Protein AF-A0A174Z0R9-F1 (afdb_monomer)

Mean predicted aligned error: 10.61 Å

Radius of gyration: 18.49 Å; Cα contacts (8 Å, |Δi|>4): 68; chains: 1; bounding box: 41×41×41 Å

Structure (mmCIF, N/CA/C/O backbone):
data_AF-A0A174Z0R9-F1
#
_entry.id   AF-A0A174Z0R9-F1
#
loop_
_atom_site.group_PDB
_atom_site.id
_atom_site.type_symbol
_atom_site.label_atom_id
_atom_site.label_alt_id
_atom_site.label_comp_id
_atom_site.label_asym_id
_atom_site.label_entity_id
_atom_site.label_seq_id
_atom_site.pdbx_PDB_ins_code
_atom_site.Cartn_x
_atom_site.Cartn_y
_atom_site.Cartn_z
_atom_site.occupancy
_atom_site.B_iso_or_equiv
_atom_site.auth_seq_id
_atom_site.auth_comp_id
_atom_site.auth_asym_id
_atom_site.auth_atom_id
_atom_site.pdbx_PDB_model_num
ATOM 1 N N . MET A 1 1 ? 4.803 15.228 -10.564 1.00 64.75 1 MET A N 1
ATOM 2 C CA . MET A 1 1 ? 4.639 13.923 -9.881 1.00 64.75 1 MET A CA 1
ATOM 3 C C . MET A 1 1 ? 3.358 13.981 -9.062 1.00 64.75 1 MET A C 1
ATOM 5 O O . MET A 1 1 ? 3.134 15.005 -8.435 1.00 64.75 1 MET A O 1
ATOM 9 N N . THR A 1 2 ? 2.492 12.968 -9.119 1.00 78.81 2 THR A N 1
ATOM 10 C CA . THR A 1 2 ? 1.231 12.944 -8.349 1.00 78.81 2 THR A CA 1
ATOM 11 C C . THR A 1 2 ? 1.469 12.474 -6.914 1.00 78.81 2 THR A C 1
ATOM 13 O O . THR A 1 2 ? 2.331 11.623 -6.696 1.00 78.81 2 THR A O 1
ATOM 16 N N . GLU A 1 3 ? 0.665 12.946 -5.956 1.00 81.00 3 GLU A N 1
ATOM 17 C CA . GLU A 1 3 ? 0.795 12.588 -4.529 1.00 81.00 3 GLU A CA 1
ATOM 18 C C . GLU A 1 3 ? 0.784 11.071 -4.274 1.00 81.00 3 GLU A C 1
ATOM 20 O O . GLU A 1 3 ? 1.562 10.574 -3.466 1.00 81.00 3 GLU A O 1
ATOM 25 N N . ILE A 1 4 ? -0.017 10.309 -5.027 1.00 81.25 4 ILE A N 1
ATOM 26 C CA . ILE A 1 4 ? -0.078 8.839 -4.924 1.00 81.25 4 ILE A CA 1
ATOM 27 C C . ILE A 1 4 ? 1.276 8.189 -5.247 1.00 81.25 4 ILE A C 1
ATOM 29 O O . ILE A 1 4 ? 1.719 7.290 -4.539 1.00 81.25 4 ILE A O 1
ATOM 33 N N . ILE A 1 5 ? 1.968 8.667 -6.289 1.00 86.12 5 ILE A N 1
ATOM 34 C CA . ILE A 1 5 ? 3.275 8.125 -6.692 1.00 86.12 5 ILE A CA 1
ATOM 35 C C . ILE A 1 5 ? 4.323 8.472 -5.638 1.00 86.12 5 ILE A C 1
ATOM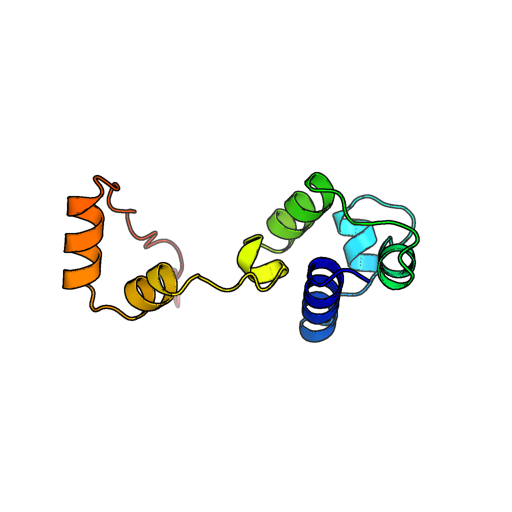 37 O O . ILE A 1 5 ? 5.159 7.638 -5.309 1.00 86.12 5 ILE A O 1
ATOM 41 N N . LYS A 1 6 ? 4.26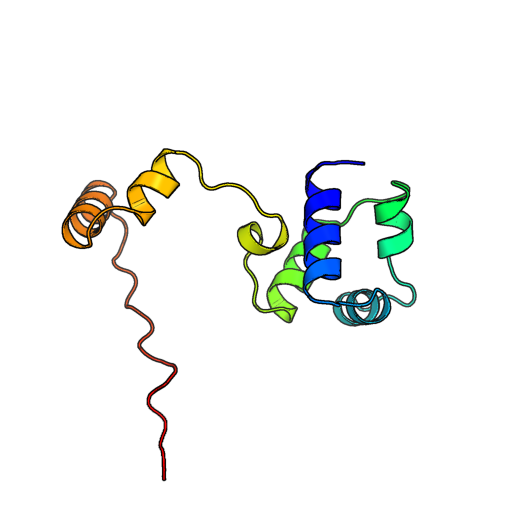3 9.679 -5.069 1.00 87.69 6 LYS A N 1
ATOM 42 C CA . LYS A 1 6 ? 5.170 10.090 -3.997 1.00 87.69 6 LYS A CA 1
ATOM 43 C C . LYS A 1 6 ? 5.050 9.166 -2.782 1.00 87.69 6 LYS A C 1
ATOM 45 O O . LYS A 1 6 ? 6.063 8.631 -2.343 1.00 87.69 6 LYS A O 1
ATOM 50 N N . LY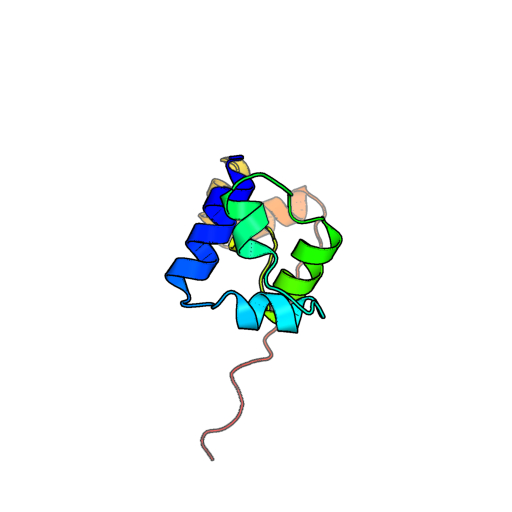S A 1 7 ? 3.829 8.922 -2.296 1.00 87.19 7 LYS A N 1
ATOM 51 C CA . LYS A 1 7 ? 3.582 8.052 -1.134 1.00 87.19 7 LYS A CA 1
ATOM 52 C C . LYS A 1 7 ? 3.979 6.597 -1.394 1.00 87.19 7 LYS A C 1
ATOM 54 O O . LYS A 1 7 ? 4.633 5.989 -0.554 1.00 87.19 7 LYS A O 1
ATOM 59 N N . LEU A 1 8 ? 3.689 6.085 -2.591 1.00 88.81 8 LEU A N 1
ATOM 60 C CA . LEU A 1 8 ? 4.135 4.762 -3.033 1.00 88.81 8 LEU A CA 1
ATOM 61 C C . LEU A 1 8 ? 5.670 4.627 -2.986 1.00 88.81 8 LEU A C 1
ATOM 63 O O . LEU A 1 8 ? 6.211 3.668 -2.438 1.00 88.81 8 LEU A O 1
ATOM 67 N N . LEU A 1 9 ? 6.392 5.612 -3.530 1.00 89.06 9 LEU A N 1
ATOM 68 C CA . LEU A 1 9 ? 7.858 5.624 -3.526 1.00 89.06 9 LEU A CA 1
ATOM 69 C C . LEU A 1 9 ? 8.438 5.789 -2.112 1.00 89.06 9 LEU A C 1
ATOM 71 O O . LEU A 1 9 ? 9.466 5.187 -1.800 1.00 89.06 9 LEU A O 1
ATOM 75 N N . GLU A 1 10 ? 7.797 6.585 -1.254 1.00 89.75 10 GLU A N 1
ATOM 76 C CA . GLU A 1 10 ? 8.162 6.720 0.161 1.00 89.75 10 GLU A CA 1
ATOM 77 C C . GLU A 1 10 ? 7.988 5.399 0.914 1.00 89.75 10 GLU A C 1
ATOM 79 O O . GLU A 1 10 ? 8.886 5.017 1.667 1.00 89.75 10 GLU A O 1
ATOM 84 N N . TYR A 1 11 ? 6.896 4.669 0.662 1.00 88.94 11 TYR A N 1
ATOM 85 C CA . TYR A 1 11 ? 6.668 3.338 1.221 1.00 88.94 11 TYR A CA 1
ATOM 86 C C . TYR A 1 11 ? 7.791 2.372 0.820 1.00 88.94 11 TYR A C 1
ATOM 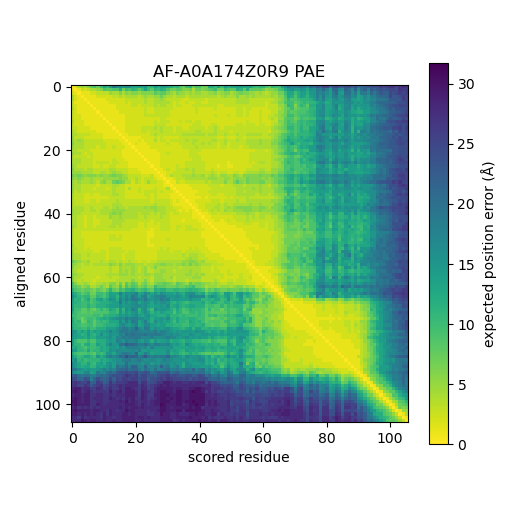88 O O . TYR A 1 11 ? 8.405 1.748 1.689 1.00 88.94 1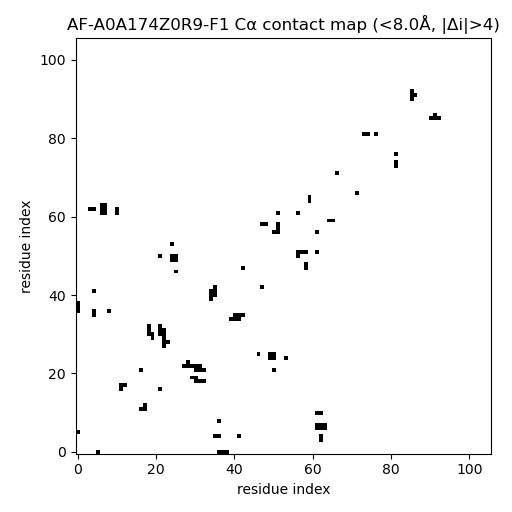1 TYR A O 1
ATOM 96 N N . PHE A 1 12 ? 8.127 2.288 -0.472 1.00 89.94 12 PHE A N 1
ATOM 97 C CA . PHE A 1 12 ? 9.212 1.416 -0.940 1.00 89.94 12 PHE A CA 1
ATOM 98 C C . PHE A 1 12 ? 10.558 1.792 -0.327 1.00 89.94 12 PHE A C 1
ATOM 100 O O . PHE A 1 12 ? 11.294 0.921 0.133 1.00 89.94 12 PHE A O 1
ATOM 107 N N . LYS A 1 13 ? 10.858 3.091 -0.244 1.00 89.88 13 LYS A N 1
ATOM 108 C CA . LYS A 1 13 ? 12.092 3.579 0.375 1.00 89.88 13 LYS A CA 1
ATOM 109 C C . LYS A 1 13 ? 12.161 3.235 1.865 1.00 89.88 13 LYS A C 1
ATOM 111 O O . LYS A 1 13 ? 13.211 2.799 2.327 1.00 89.88 13 LYS A O 1
ATOM 116 N N . LYS A 1 14 ? 11.069 3.422 2.615 1.00 88.31 14 LYS A N 1
ATOM 117 C CA . LYS A 1 14 ? 10.999 3.144 4.060 1.00 88.31 14 LYS A CA 1
ATOM 118 C C . LYS A 1 14 ? 11.176 1.656 4.369 1.00 88.31 14 LYS A C 1
ATOM 120 O O . LYS A 1 14 ? 11.822 1.324 5.354 1.00 88.31 14 LYS A O 1
ATOM 125 N N . ASN A 1 15 ? 10.638 0.789 3.515 1.00 85.56 15 ASN A N 1
ATOM 126 C CA . ASN A 1 15 ? 10.716 -0.666 3.667 1.00 85.56 15 ASN A CA 1
ATOM 127 C C . ASN A 1 15 ? 11.917 -1.291 2.933 1.00 85.56 15 ASN A C 1
ATOM 129 O O . ASN A 1 15 ? 12.021 -2.508 2.860 1.00 85.56 15 ASN A O 1
ATOM 133 N N . ASN A 1 16 ? 12.831 -0.468 2.401 1.00 89.56 16 ASN A N 1
ATOM 134 C CA . ASN A 1 16 ? 14.028 -0.896 1.670 1.00 89.56 16 ASN A CA 1
ATOM 135 C C . ASN A 1 16 ? 13.744 -1.820 0.466 1.00 89.56 16 ASN A C 1
ATOM 137 O O . ASN A 1 16 ? 14.583 -2.643 0.100 1.00 89.56 16 ASN A O 1
ATOM 141 N N . ILE A 1 17 ? 12.575 -1.656 -0.159 1.00 89.06 17 ILE A N 1
ATOM 142 C CA . ILE A 1 17 ? 12.151 -2.425 -1.329 1.00 89.06 17 ILE A CA 1
ATOM 143 C C . ILE A 1 17 ? 12.857 -1.865 -2.562 1.00 89.06 17 ILE A C 1
ATOM 145 O O . ILE A 1 17 ? 12.733 -0.680 -2.902 1.00 89.06 17 ILE A O 1
ATOM 149 N N . LYS A 1 18 ? 13.608 -2.718 -3.254 1.00 90.00 18 LYS A N 1
ATOM 150 C CA . LYS A 1 18 ? 14.372 -2.343 -4.444 1.00 90.00 18 LYS A CA 1
ATOM 151 C C . LYS A 1 18 ? 13.503 -2.382 -5.693 1.00 90.00 18 LYS A C 1
ATOM 153 O O . LYS A 1 18 ? 12.548 -3.141 -5.820 1.00 90.00 18 LYS A O 1
ATOM 158 N N . GLY A 1 19 ? 13.907 -1.611 -6.700 1.00 87.56 19 GLY A N 1
ATOM 159 C CA . GLY A 1 19 ? 13.224 -1.614 -7.993 1.00 87.56 19 GLY A CA 1
ATOM 160 C C . GLY A 1 19 ? 13.256 -2.951 -8.728 1.00 87.56 19 GLY A C 1
ATOM 161 O O . GLY A 1 19 ? 12.347 -3.210 -9.515 1.00 87.56 19 GLY A O 1
ATOM 162 N N . THR A 1 20 ? 14.262 -3.787 -8.472 1.00 91.19 20 THR A N 1
ATOM 163 C CA . THR A 1 20 ? 14.338 -5.158 -8.994 1.00 91.19 20 THR A CA 1
ATOM 164 C C . THR A 1 20 ? 13.247 -6.040 -8.398 1.00 91.19 20 THR A C 1
ATOM 166 O O . THR A 1 20 ? 12.570 -6.725 -9.150 1.00 91.19 20 THR A O 1
ATOM 169 N N . GLU A 1 21 ? 12.990 -5.930 -7.093 1.00 90.25 21 GLU A N 1
ATOM 170 C CA . GLU A 1 21 ? 11.918 -6.670 -6.411 1.00 90.25 21 GLU A CA 1
ATOM 171 C C . GLU A 1 21 ? 10.542 -6.258 -6.951 1.00 90.25 21 GLU A C 1
ATOM 173 O O . GLU A 1 21 ? 9.704 -7.104 -7.239 1.00 90.25 21 GLU A O 1
ATOM 178 N N . ILE A 1 22 ? 10.325 -4.960 -7.204 1.00 91.44 22 ILE A N 1
ATOM 179 C CA . ILE A 1 22 ? 9.092 -4.482 -7.854 1.00 91.44 22 ILE A CA 1
ATOM 180 C C . ILE A 1 22 ? 8.957 -5.024 -9.282 1.00 91.44 22 ILE A C 1
ATOM 182 O O . ILE A 1 22 ? 7.857 -5.362 -9.712 1.00 91.44 22 ILE A O 1
ATOM 186 N N . ALA A 1 23 ? 10.056 -5.107 -10.035 1.00 92.50 23 ALA A N 1
ATOM 187 C CA . ALA A 1 23 ? 10.028 -5.684 -11.376 1.00 92.50 23 ALA A CA 1
ATOM 188 C C . ALA A 1 23 ? 9.636 -7.168 -11.327 1.00 92.50 23 ALA A C 1
ATOM 190 O O . ALA A 1 23 ? 8.784 -7.590 -12.102 1.00 92.50 23 ALA A O 1
ATOM 191 N N . GLU A 1 24 ? 10.196 -7.927 -10.386 1.00 93.50 24 GLU A N 1
ATOM 192 C CA . GLU A 1 24 ? 9.887 -9.344 -10.165 1.00 93.50 24 GLU A CA 1
ATOM 193 C C . GLU A 1 24 ? 8.430 -9.557 -9.742 1.00 93.50 24 GLU A C 1
ATOM 195 O O . GLU A 1 24 ? 7.735 -10.366 -10.355 1.00 93.50 24 GLU A O 1
ATOM 200 N N . ILE A 1 25 ? 7.939 -8.777 -8.771 1.00 90.94 25 ILE A N 1
ATOM 201 C CA . ILE A 1 25 ? 6.537 -8.785 -8.319 1.00 90.94 25 ILE A CA 1
ATOM 202 C C . ILE A 1 25 ? 5.579 -8.577 -9.496 1.00 90.94 25 ILE A C 1
ATOM 204 O O . ILE A 1 25 ? 4.555 -9.249 -9.591 1.00 90.94 25 ILE A O 1
ATOM 208 N N . LEU A 1 26 ? 5.922 -7.662 -10.403 1.00 92.88 26 LEU A N 1
ATOM 209 C CA . LEU A 1 26 ? 5.095 -7.305 -11.555 1.00 92.88 26 LEU A CA 1
ATOM 210 C C . LEU A 1 26 ? 5.358 -8.166 -12.801 1.00 92.88 26 LEU A C 1
ATOM 212 O O . L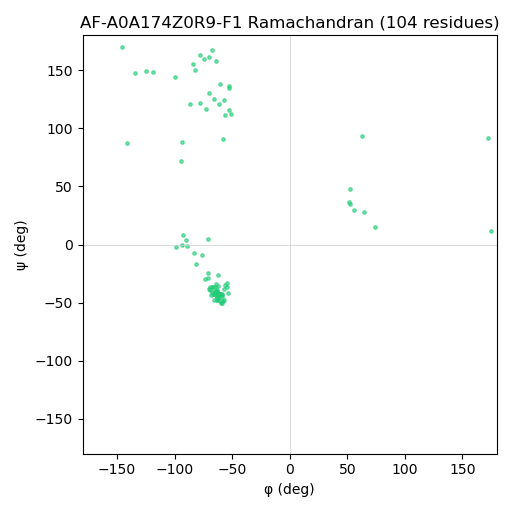EU A 1 26 ? 4.732 -7.934 -13.834 1.00 92.88 26 LEU A O 1
ATOM 216 N N . GLY A 1 27 ? 6.297 -9.116 -12.751 1.00 91.62 27 GLY A N 1
ATOM 217 C CA . GLY A 1 27 ? 6.683 -9.924 -13.913 1.00 91.62 27 GLY A CA 1
ATOM 218 C C . GLY A 1 27 ? 7.326 -9.119 -15.053 1.00 91.62 27 GLY A C 1
ATOM 219 O O . GLY A 1 27 ? 7.222 -9.491 -16.223 1.00 91.62 27 GLY A O 1
ATOM 220 N N . LEU A 1 28 ? 7.978 -7.996 -14.744 1.00 91.31 28 LEU A N 1
ATOM 221 C CA . LEU A 1 28 ? 8.584 -7.083 -15.711 1.00 91.31 28 LEU A CA 1
ATOM 222 C C . LEU A 1 28 ? 10.096 -7.303 -15.842 1.00 91.31 28 LEU A C 1
ATOM 224 O O . LEU A 1 28 ? 10.810 -7.519 -14.871 1.00 91.31 28 LEU A O 1
ATOM 228 N N . LYS A 1 29 ? 10.620 -7.139 -17.065 1.00 87.94 29 LYS A N 1
ATOM 229 C CA . LYS A 1 29 ? 12.069 -7.234 -17.345 1.00 87.94 29 LYS A CA 1
ATOM 230 C C . LYS A 1 29 ? 12.885 -6.060 -16.793 1.00 87.94 29 LYS A C 1
ATOM 232 O O . LYS A 1 29 ? 14.097 -6.172 -16.636 1.00 87.94 29 LYS A O 1
ATOM 237 N N . LYS A 1 30 ? 12.251 -4.905 -16.589 1.00 88.00 30 LYS A N 1
ATOM 238 C CA . LYS A 1 30 ? 12.878 -3.675 -16.094 1.00 88.00 30 LYS A CA 1
ATOM 239 C C . LYS A 1 30 ? 11.999 -3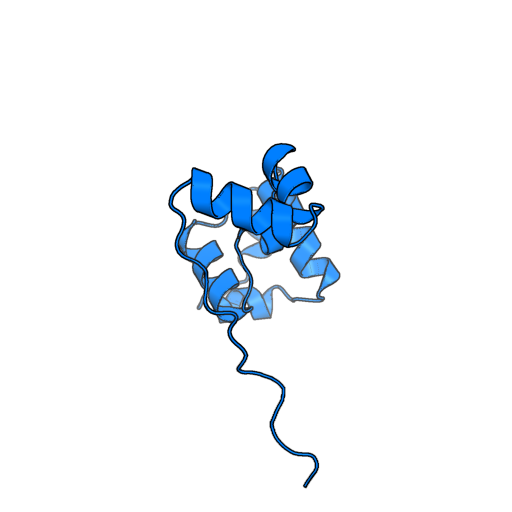.075 -15.010 1.00 88.00 30 LYS A C 1
ATOM 241 O O . LYS A 1 30 ? 10.777 -3.175 -15.082 1.00 88.00 30 LYS A O 1
ATOM 246 N N . SER A 1 31 ? 12.629 -2.423 -14.036 1.00 88.50 31 SER A N 1
ATOM 247 C CA . SER A 1 31 ? 11.900 -1.739 -12.974 1.00 88.50 31 SER A CA 1
ATOM 248 C C . SER A 1 31 ? 11.098 -0.563 -13.533 1.00 88.50 31 SER A C 1
ATOM 250 O O . SER A 1 31 ? 11.699 0.333 -14.132 1.00 88.50 31 SER A O 1
ATOM 252 N N . PRO A 1 32 ? 9.778 -0.504 -13.292 1.00 89.56 32 PRO A N 1
ATOM 253 C CA . PRO A 1 32 ? 8.976 0.642 -13.699 1.00 89.56 32 PRO A CA 1
ATOM 254 C C . PRO A 1 32 ? 9.189 1.858 -12.778 1.00 89.56 32 PRO A C 1
ATOM 256 O O . PRO A 1 32 ? 8.758 2.960 -13.108 1.00 89.56 32 PRO A O 1
ATOM 259 N N . LEU A 1 33 ? 9.895 1.695 -11.645 1.00 88.56 33 LEU A N 1
ATOM 260 C CA . LEU A 1 33 ? 10.119 2.761 -10.661 1.00 88.56 33 LEU A CA 1
ATOM 261 C C . LEU A 1 33 ? 10.790 4.000 -11.258 1.00 88.56 33 LEU A C 1
ATOM 263 O O . LEU A 1 33 ? 10.447 5.116 -10.874 1.00 88.56 33 LEU A O 1
ATOM 267 N N . THR A 1 34 ? 11.744 3.826 -12.176 1.00 87.94 34 THR A N 1
ATOM 268 C CA . THR A 1 34 ? 12.438 4.956 -12.811 1.00 87.94 34 THR A CA 1
ATOM 269 C C . THR A 1 34 ? 11.466 5.804 -13.626 1.00 87.94 34 THR A C 1
ATOM 271 O O . THR A 1 34 ? 11.460 7.027 -13.494 1.00 87.94 34 THR A O 1
ATOM 274 N N . ASP A 1 35 ? 10.601 5.161 -14.410 1.00 90.62 35 ASP A N 1
ATOM 275 C CA . ASP A 1 35 ? 9.617 5.854 -15.242 1.00 90.62 35 ASP A CA 1
ATOM 276 C C . ASP A 1 35 ? 8.526 6.508 -14.390 1.00 90.62 35 ASP A C 1
ATOM 278 O O . ASP A 1 35 ? 8.147 7.650 -14.655 1.00 90.62 35 ASP A O 1
ATOM 282 N N . TRP A 1 36 ? 8.087 5.848 -13.313 1.00 91.06 36 TRP A N 1
ATOM 283 C CA . TRP A 1 36 ? 7.148 6.428 -12.347 1.00 91.06 36 TRP A CA 1
ATOM 284 C C . TRP A 1 36 ? 7.740 7.643 -11.629 1.00 91.06 36 TRP A C 1
ATOM 286 O O . TRP A 1 36 ? 7.073 8.669 -11.485 1.00 91.06 36 TRP A O 1
ATOM 296 N N . LYS A 1 37 ? 9.013 7.564 -11.221 1.00 87.38 37 LYS A N 1
ATOM 297 C CA . LYS A 1 37 ? 9.736 8.665 -10.570 1.00 87.38 37 LYS A CA 1
ATOM 298 C C . LYS A 1 37 ? 9.917 9.859 -11.507 1.00 87.38 37 LYS A C 1
ATOM 300 O O . LYS A 1 37 ? 9.765 11.000 -11.078 1.00 87.38 37 LYS A O 1
ATOM 305 N N . ASN A 1 38 ? 10.211 9.609 -12.777 1.00 88.88 38 ASN A N 1
ATOM 306 C CA . ASN A 1 38 ? 10.399 10.666 -13.771 1.00 88.88 38 ASN A CA 1
ATOM 307 C C . ASN A 1 38 ? 9.070 11.165 -14.365 1.00 88.88 38 ASN A C 1
ATOM 309 O O . ASN A 1 38 ? 9.051 12.155 -15.089 1.00 88.88 38 ASN A O 1
ATOM 313 N N . GLY A 1 39 ? 7.947 10.515 -14.040 1.00 86.50 39 GLY A N 1
ATOM 314 C CA . GLY A 1 39 ? 6.621 10.872 -14.541 1.00 86.50 39 GLY A CA 1
ATOM 315 C C . GLY A 1 39 ? 6.382 10.489 -16.002 1.00 86.50 39 GLY A C 1
ATOM 316 O O . GLY A 1 39 ? 5.429 10.982 -16.599 1.00 86.50 39 GLY A O 1
ATOM 317 N N . HIS A 1 40 ? 7.222 9.622 -16.569 1.00 90.00 40 HIS A N 1
ATOM 318 C CA . HIS A 1 40 ? 7.065 9.099 -17.928 1.00 90.00 40 HIS A CA 1
ATOM 319 C C . HIS A 1 40 ? 5.889 8.121 -18.022 1.00 90.00 40 HIS A C 1
ATOM 321 O O . HIS A 1 40 ? 5.254 7.998 -19.065 1.00 90.00 40 HIS A O 1
ATOM 327 N N . SER A 1 41 ? 5.583 7.435 -16.920 1.00 89.62 41 SER A N 1
ATOM 328 C CA . SER A 1 41 ? 4.427 6.553 -16.795 1.00 89.62 41 SER A CA 1
ATOM 329 C C . SER A 1 41 ? 3.872 6.593 -15.370 1.00 89.62 41 SER A C 1
ATOM 331 O O . SER A 1 41 ? 4.466 7.181 -14.462 1.00 89.62 41 SER A O 1
ATOM 333 N N . LYS A 1 42 ? 2.696 5.996 -15.171 1.00 88.69 42 LYS A N 1
ATOM 334 C CA . LYS A 1 42 ? 2.058 5.840 -13.859 1.00 88.69 42 LYS A CA 1
ATOM 335 C C . LYS A 1 42 ? 1.764 4.357 -13.624 1.00 88.69 42 LYS A C 1
ATOM 337 O O . LYS A 1 42 ? 1.518 3.657 -14.609 1.00 88.69 42 LYS A O 1
ATOM 342 N N . PRO A 1 43 ? 1.774 3.882 -12.368 1.00 90.56 43 PRO A N 1
ATOM 343 C CA . PRO A 1 43 ? 1.314 2.534 -12.068 1.00 90.56 43 PRO A CA 1
ATOM 344 C C . PRO A 1 43 ? -0.160 2.385 -12.462 1.00 90.56 43 PRO A C 1
ATOM 346 O O . PRO A 1 43 ? -0.963 3.294 -12.229 1.00 90.56 43 PRO A O 1
ATOM 349 N N . THR A 1 44 ? -0.512 1.253 -13.064 1.00 91.38 44 THR A N 1
ATOM 350 C CA . THR A 1 44 ? -1.913 0.890 -13.310 1.00 91.38 44 THR A CA 1
ATOM 351 C C . THR A 1 44 ? -2.558 0.370 -12.026 1.00 91.38 44 THR A C 1
ATOM 353 O O . THR A 1 44 ? -1.869 -0.022 -11.084 1.00 91.38 44 THR A O 1
ATOM 356 N N . ILE A 1 45 ? -3.893 0.336 -11.987 1.00 90.00 45 ILE A N 1
ATOM 357 C CA . ILE A 1 45 ? -4.628 -0.239 -10.851 1.00 90.00 45 ILE A CA 1
ATOM 358 C C . ILE A 1 45 ? -4.239 -1.712 -10.650 1.00 90.00 45 ILE A C 1
ATOM 360 O O . ILE A 1 45 ? -3.961 -2.114 -9.527 1.00 90.00 45 ILE A O 1
ATOM 364 N N . GLU A 1 46 ? -4.127 -2.492 -11.728 1.00 92.62 46 GLU A N 1
ATOM 365 C CA . GLU A 1 46 ? -3.688 -3.895 -11.670 1.00 92.62 46 GLU A CA 1
ATOM 366 C C . GLU A 1 46 ? -2.294 -4.046 -11.051 1.00 92.62 46 GLU A C 1
ATOM 368 O O . GLU A 1 46 ? -2.086 -4.902 -10.196 1.00 92.62 46 GLU A O 1
ATOM 373 N N . GLN A 1 47 ? -1.342 -3.183 -11.420 1.00 92.50 47 GLN A N 1
ATOM 374 C CA . GLN A 1 47 ? 0.001 -3.207 -10.834 1.00 92.50 47 GLN A CA 1
ATOM 375 C C . GLN A 1 47 ? -0.030 -2.909 -9.333 1.00 92.50 47 GLN A C 1
ATOM 377 O O . GLN A 1 47 ? 0.694 -3.546 -8.572 1.00 92.50 47 GLN A O 1
ATOM 382 N N . LEU A 1 48 ? -0.869 -1.965 -8.897 1.00 91.19 48 LEU A N 1
ATOM 383 C CA . LEU A 1 48 ? -1.040 -1.661 -7.476 1.00 91.19 48 LEU A CA 1
ATOM 384 C C . LEU A 1 48 ? -1.649 -2.845 -6.718 1.00 91.19 48 LEU A C 1
ATOM 386 O O . LEU A 1 48 ? -1.151 -3.179 -5.648 1.00 91.19 48 LEU A O 1
ATOM 390 N N . ILE A 1 49 ? -2.661 -3.508 -7.286 1.00 90.88 49 ILE A N 1
ATOM 391 C CA . ILE A 1 49 ? -3.284 -4.700 -6.692 1.00 90.88 49 ILE A CA 1
ATOM 392 C C . ILE A 1 49 ? -2.255 -5.823 -6.534 1.00 90.88 49 ILE A C 1
ATOM 394 O O . ILE A 1 49 ? -2.112 -6.353 -5.438 1.00 90.88 49 ILE A O 1
ATOM 398 N N . ILE A 1 50 ? -1.476 -6.131 -7.576 1.00 93.06 50 ILE A N 1
ATOM 399 C CA . ILE A 1 50 ? -0.442 -7.180 -7.519 1.00 93.06 50 ILE A CA 1
ATOM 400 C C . ILE A 1 50 ? 0.598 -6.871 -6.432 1.00 93.06 50 ILE A C 1
ATOM 402 O O . ILE A 1 50 ? 1.002 -7.760 -5.684 1.00 93.06 50 ILE A O 1
ATOM 406 N N . ILE A 1 51 ? 1.031 -5.611 -6.323 1.00 91.00 51 ILE A N 1
ATOM 407 C CA . ILE A 1 51 ? 1.967 -5.182 -5.274 1.00 91.00 51 ILE A CA 1
ATOM 408 C C . ILE A 1 51 ? 1.345 -5.379 -3.888 1.00 91.00 51 ILE A C 1
ATOM 410 O O . ILE A 1 51 ? 1.995 -5.947 -3.013 1.00 91.00 51 ILE A O 1
ATOM 414 N N . CYS A 1 52 ? 0.097 -4.951 -3.692 1.00 90.25 52 CYS A N 1
ATOM 415 C CA . CYS A 1 52 ? -0.645 -5.138 -2.446 1.00 90.25 52 CYS A CA 1
ATOM 416 C C . CYS A 1 52 ? -0.771 -6.620 -2.064 1.00 90.25 52 CYS A C 1
ATOM 418 O O . CYS A 1 52 ? -0.425 -6.990 -0.946 1.00 90.25 52 CYS A O 1
ATOM 420 N N . GLU A 1 53 ? -1.179 -7.483 -2.996 1.00 88.12 53 GLU A N 1
ATOM 421 C CA . GLU A 1 53 ? -1.311 -8.926 -2.766 1.00 88.12 53 GLU A CA 1
ATOM 422 C C . GLU A 1 53 ? 0.024 -9.577 -2.391 1.00 88.12 53 GLU A C 1
ATOM 424 O O . GLU A 1 53 ? 0.093 -10.367 -1.451 1.00 88.12 53 GLU A O 1
ATOM 429 N N . LYS A 1 54 ? 1.105 -9.242 -3.106 1.00 88.31 54 LYS A N 1
ATOM 430 C CA . LYS A 1 54 ? 2.426 -9.843 -2.870 1.00 88.31 54 LYS A CA 1
ATOM 431 C C . LYS A 1 54 ? 3.098 -9.351 -1.598 1.00 88.31 54 LYS A C 1
ATOM 433 O O . LYS A 1 54 ? 3.870 -10.102 -1.008 1.00 88.31 54 LYS A O 1
ATOM 438 N N . LEU A 1 55 ? 2.816 -8.121 -1.184 1.00 83.94 55 LEU A N 1
ATOM 439 C CA . LEU A 1 55 ? 3.353 -7.543 0.045 1.00 83.94 55 LEU A CA 1
ATOM 440 C C . LEU A 1 55 ? 2.419 -7.724 1.252 1.00 83.94 55 LEU A C 1
ATOM 442 O O . LEU A 1 55 ? 2.781 -7.293 2.342 1.00 83.94 55 LEU A O 1
ATOM 446 N N . ALA A 1 56 ? 1.253 -8.358 1.068 1.00 82.69 56 ALA A N 1
ATOM 447 C CA . ALA A 1 56 ? 0.202 -8.490 2.078 1.00 82.69 56 ALA A CA 1
ATOM 448 C C . ALA A 1 56 ? -0.207 -7.134 2.692 1.00 82.69 56 ALA A C 1
ATOM 450 O O . ALA A 1 56 ? -0.290 -6.984 3.909 1.00 82.69 56 ALA A O 1
ATOM 451 N N . LEU A 1 57 ? -0.447 -6.141 1.831 1.00 80.75 57 LEU A N 1
ATOM 452 C CA . LEU A 1 57 ? -0.837 -4.777 2.199 1.00 80.75 57 LEU A CA 1
ATOM 453 C C . LEU A 1 57 ? -2.200 -4.425 1.619 1.00 80.75 57 LEU A C 1
ATOM 455 O O . LEU A 1 57 ? -2.524 -4.809 0.495 1.00 80.75 57 LEU A O 1
ATOM 459 N N . SER A 1 58 ? -2.950 -3.581 2.316 1.00 86.06 58 SER A N 1
ATOM 460 C CA . SER A 1 58 ? -4.054 -2.842 1.707 1.00 86.06 58 SER A CA 1
ATOM 461 C C . SER A 1 58 ? -3.546 -1.700 0.817 1.00 86.06 58 SER A C 1
ATOM 463 O O . SER A 1 58 ? -2.417 -1.211 0.946 1.00 86.06 58 SER A O 1
ATOM 465 N N . LEU A 1 59 ? -4.400 -1.233 -0.098 1.00 84.75 59 LEU A N 1
ATOM 466 C CA . LEU A 1 59 ? -4.081 -0.070 -0.928 1.00 84.75 59 LEU A CA 1
ATOM 467 C C . LEU A 1 59 ? -3.930 1.200 -0.079 1.00 84.75 59 LEU A C 1
ATOM 469 O O . LEU A 1 59 ? -3.083 2.042 -0.385 1.00 84.75 59 LEU A O 1
ATOM 473 N N . ASP A 1 60 ? -4.707 1.324 0.997 1.00 83.62 60 ASP A N 1
ATOM 474 C CA . ASP A 1 60 ? -4.633 2.446 1.933 1.00 83.62 60 ASP A CA 1
ATOM 475 C C . ASP A 1 60 ? -3.278 2.504 2.646 1.00 83.62 60 ASP A C 1
ATOM 477 O O . ASP A 1 60 ? -2.677 3.577 2.726 1.00 83.62 60 ASP A O 1
ATOM 481 N N . GLU A 1 61 ? -2.741 1.358 3.075 1.00 79.94 61 GLU A N 1
ATOM 482 C CA . GLU A 1 61 ? -1.402 1.256 3.675 1.00 79.94 61 GLU A CA 1
ATOM 483 C C . GLU A 1 61 ? -0.290 1.593 2.678 1.00 79.94 61 GLU A C 1
ATOM 485 O O . GLU A 1 61 ? 0.649 2.318 3.013 1.00 79.94 61 GLU A O 1
ATOM 490 N N . LEU A 1 62 ? -0.408 1.108 1.438 1.00 82.62 62 LEU A N 1
ATOM 491 C CA . LEU A 1 62 ? 0.578 1.348 0.382 1.00 82.62 62 LEU A CA 1
ATOM 492 C C . LEU A 1 62 ? 0.618 2.821 -0.046 1.00 82.62 62 LEU A C 1
ATOM 494 O O . LEU A 1 62 ? 1.681 3.390 -0.306 1.00 82.62 62 LEU A O 1
ATOM 498 N N . THR A 1 63 ? -0.555 3.439 -0.155 1.00 77.69 63 THR A N 1
ATOM 499 C CA . THR A 1 63 ? -0.709 4.803 -0.670 1.00 77.69 63 THR A CA 1
ATOM 500 C C . THR A 1 63 ? -0.830 5.840 0.431 1.00 77.69 63 THR A C 1
ATOM 502 O O . THR A 1 63 ? -0.943 7.019 0.111 1.00 77.69 63 THR A O 1
ATOM 505 N N . GLY A 1 64 ? -0.824 5.450 1.708 1.00 73.25 64 GLY A N 1
ATOM 506 C CA . GLY A 1 64 ? -1.028 6.349 2.842 1.00 73.25 64 GLY A CA 1
ATOM 507 C C . GLY A 1 64 ? -2.282 7.209 2.686 1.00 73.25 64 GLY A C 1
ATOM 508 O O . GLY A 1 64 ? -2.237 8.415 2.978 1.00 73.25 64 GLY A O 1
ATOM 509 N N . LEU A 1 65 ? -3.355 6.654 2.115 1.00 74.62 65 LEU A N 1
ATOM 510 C CA . LEU A 1 65 ? -4.643 7.337 2.059 1.00 74.62 65 LEU A CA 1
ATOM 511 C C . LEU A 1 65 ? -5.086 7.569 3.500 1.00 74.62 65 LEU A C 1
ATOM 513 O O . LEU A 1 65 ? -5.146 6.651 4.311 1.00 74.62 65 LEU A O 1
ATOM 517 N N . LYS A 1 66 ? -5.289 8.843 3.844 1.00 67.31 66 LYS A N 1
ATOM 518 C CA . LYS A 1 66 ? -5.744 9.187 5.184 1.00 67.31 66 LYS A CA 1
ATOM 519 C C . LYS A 1 66 ? -7.182 8.723 5.313 1.00 67.31 66 LYS A C 1
ATOM 521 O O . LYS A 1 66 ? -8.015 9.041 4.463 1.00 67.31 66 LYS A O 1
ATOM 526 N N . THR A 1 67 ? -7.451 8.010 6.393 1.00 68.06 67 THR A N 1
ATOM 527 C CA . THR A 1 67 ? -8.803 7.823 6.895 1.00 68.06 67 THR A CA 1
ATOM 528 C C . THR A 1 67 ? -9.449 9.200 7.049 1.00 68.06 67 THR A C 1
ATOM 530 O O . THR A 1 67 ? -8.807 10.141 7.505 1.00 68.06 67 THR A O 1
ATOM 533 N N . ASN A 1 68 ? -10.692 9.357 6.597 1.00 79.81 68 ASN A N 1
ATOM 534 C CA . ASN A 1 68 ? -11.423 10.600 6.839 1.00 79.81 68 ASN A CA 1
ATOM 535 C C . ASN A 1 68 ? -11.722 10.752 8.344 1.00 79.81 68 ASN A C 1
ATOM 537 O O . ASN A 1 68 ? -11.592 9.794 9.107 1.00 79.81 68 ASN A O 1
ATOM 541 N N . GLU A 1 69 ? -12.158 11.940 8.764 1.00 84.25 69 GLU A N 1
ATOM 542 C CA . GLU A 1 69 ? -12.436 12.244 10.178 1.00 84.25 69 GLU A CA 1
ATOM 543 C C . GLU A 1 69 ? -13.424 11.248 10.814 1.00 84.25 69 GLU A C 1
ATOM 545 O O . GLU A 1 69 ? -13.285 10.890 11.982 1.00 84.25 69 GLU A O 1
ATOM 550 N N . ILE A 1 70 ? -14.382 10.734 10.031 1.00 86.44 70 ILE A N 1
ATOM 551 C CA . ILE A 1 70 ? -15.354 9.725 10.479 1.00 86.44 70 ILE A CA 1
ATOM 552 C C . ILE A 1 70 ? -14.645 8.405 10.799 1.00 86.44 70 ILE A C 1
ATOM 554 O O . ILE A 1 70 ? -14.878 7.808 11.850 1.00 86.44 70 ILE A O 1
ATOM 558 N N . GLN A 1 71 ? -13.771 7.945 9.907 1.00 81.31 71 GLN A N 1
ATOM 559 C CA . GLN A 1 71 ? -13.034 6.698 10.069 1.00 81.31 71 GLN A CA 1
ATOM 560 C C . GLN A 1 71 ? -11.996 6.799 11.196 1.00 81.31 71 GLN A C 1
ATOM 562 O O . GLN A 1 71 ? -11.816 5.836 11.940 1.00 81.31 71 GLN A O 1
ATOM 567 N N . GLU A 1 72 ? -11.353 7.956 11.371 1.00 83.75 72 GLU A N 1
ATOM 568 C CA . GLU A 1 72 ? -10.458 8.221 12.506 1.00 83.75 72 GLU A CA 1
ATOM 569 C C . GLU A 1 72 ? -11.215 8.171 13.838 1.00 83.75 72 GLU A C 1
ATOM 571 O O . GLU A 1 72 ? -10.799 7.456 14.754 1.00 83.75 72 GLU A O 1
ATOM 576 N N . ALA A 1 73 ? -12.364 8.848 13.926 1.00 87.38 73 ALA A N 1
ATOM 577 C CA . ALA A 1 73 ? -13.220 8.823 15.110 1.00 87.38 73 ALA A CA 1
ATOM 578 C C . ALA A 1 73 ? -13.730 7.406 15.420 1.00 87.38 73 ALA A C 1
ATOM 580 O O . ALA A 1 73 ? -13.682 6.971 16.570 1.00 87.38 73 ALA A O 1
ATOM 581 N N . TYR A 1 74 ? -14.152 6.652 14.401 1.00 87.19 74 TYR A N 1
ATOM 582 C CA . TYR A 1 74 ? -14.564 5.256 14.560 1.00 87.19 74 TYR A CA 1
ATOM 583 C C . TYR A 1 74 ? -13.410 4.368 15.045 1.00 87.19 74 TYR A C 1
ATOM 585 O O . TYR A 1 74 ? -13.603 3.538 15.931 1.00 87.19 74 TYR A O 1
ATOM 593 N N . ASN A 1 75 ? -12.197 4.543 14.513 1.00 82.06 75 ASN A N 1
ATOM 594 C CA . ASN A 1 75 ? -11.029 3.760 14.922 1.00 82.06 75 ASN A CA 1
ATOM 595 C C . ASN A 1 75 ? -10.609 4.053 16.372 1.00 82.06 75 ASN A C 1
ATOM 597 O O . ASN A 1 75 ? -10.206 3.121 17.075 1.00 82.06 75 ASN A O 1
ATOM 601 N N . ALA A 1 76 ? -10.734 5.306 16.819 1.00 87.38 76 ALA A N 1
ATOM 602 C CA . ALA A 1 76 ? -10.394 5.753 18.171 1.00 87.38 76 ALA A CA 1
ATOM 603 C C . ALA A 1 76 ? -11.483 5.478 19.228 1.00 87.38 76 ALA A C 1
ATOM 605 O O . ALA A 1 76 ? -11.193 5.535 20.421 1.00 87.38 76 ALA A O 1
ATOM 606 N N . ALA A 1 77 ? -12.721 5.191 18.811 1.00 89.06 77 ALA A N 1
ATOM 607 C CA . ALA A 1 77 ? -13.832 4.907 19.715 1.00 89.06 77 ALA A CA 1
ATOM 608 C C . ALA A 1 77 ? -13.609 3.628 20.545 1.00 89.06 77 ALA A C 1
ATOM 610 O O . ALA A 1 77 ? -12.852 2.735 20.157 1.00 89.06 77 ALA A O 1
ATOM 611 N N . ASP A 1 78 ? -14.294 3.504 21.680 1.00 94.56 78 ASP A N 1
ATOM 612 C CA . ASP A 1 78 ? -14.282 2.277 22.476 1.00 94.56 78 ASP A 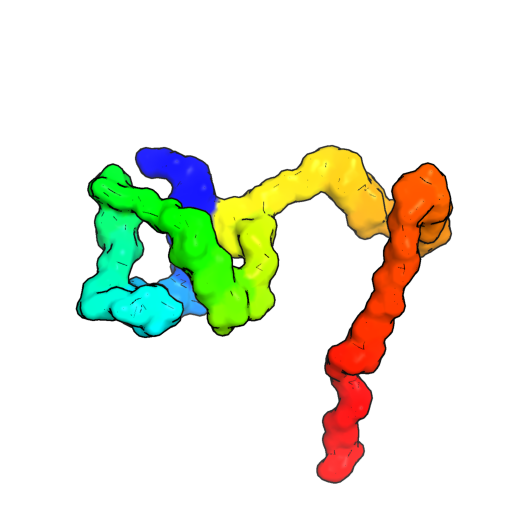CA 1
ATOM 613 C C . ASP A 1 78 ? -15.047 1.131 21.769 1.00 94.56 78 ASP A C 1
ATOM 615 O O . ASP A 1 78 ? -15.870 1.384 20.878 1.00 94.56 78 ASP A O 1
ATOM 619 N N . PRO A 1 79 ? -14.816 -0.140 22.153 1.00 89.38 79 PRO A N 1
ATOM 620 C CA . PRO A 1 79 ? -15.465 -1.286 21.514 1.00 89.38 79 PRO A CA 1
ATOM 621 C C . PRO A 1 79 ? -17.001 -1.232 21.516 1.00 89.38 79 PRO A C 1
ATOM 623 O O . PRO A 1 79 ? -17.622 -1.645 20.536 1.00 89.38 79 PRO A O 1
ATOM 626 N N . GLY A 1 80 ? -17.622 -0.694 22.572 1.00 91.56 80 GLY A N 1
ATOM 627 C CA . GLY A 1 80 ? -19.078 -0.586 22.680 1.00 91.56 80 GLY A CA 1
ATOM 628 C C . GLY A 1 80 ? -19.651 0.409 21.673 1.00 91.56 80 GLY A C 1
ATOM 629 O O . GLY A 1 80 ? -20.621 0.104 20.976 1.00 91.56 80 GLY A O 1
ATOM 630 N N . THR A 1 81 ? -19.001 1.563 21.524 1.00 92.31 81 THR A N 1
ATOM 631 C CA . THR A 1 81 ? -19.357 2.554 20.500 1.00 92.31 81 THR A CA 1
ATOM 632 C C . THR A 1 81 ? -19.174 1.994 19.090 1.00 92.31 81 THR A C 1
ATOM 634 O O . THR A 1 81 ? -20.068 2.144 18.254 1.00 92.31 81 THR A O 1
ATOM 637 N N . LYS A 1 82 ? -18.071 1.281 18.816 1.00 89.19 82 LYS A N 1
ATOM 638 C CA . LYS A 1 82 ? -17.873 0.616 17.513 1.00 89.19 82 LYS A CA 1
ATOM 639 C C . LYS A 1 82 ? -18.997 -0.380 17.217 1.00 89.19 82 LYS A C 1
ATOM 641 O O . LYS A 1 82 ? -19.550 -0.348 16.119 1.00 89.19 82 LYS A O 1
ATOM 646 N N . ALA A 1 83 ? -19.381 -1.209 18.189 1.00 87.69 83 ALA A N 1
ATOM 647 C CA . ALA A 1 83 ? -20.468 -2.179 18.038 1.00 87.69 83 ALA A CA 1
ATOM 648 C C . ALA A 1 83 ? -21.825 -1.502 17.771 1.00 87.69 83 ALA A C 1
ATOM 650 O O . ALA A 1 83 ? -22.555 -1.908 16.865 1.00 87.69 83 ALA A O 1
ATOM 651 N N . ALA A 1 84 ? -22.144 -0.425 18.497 1.00 91.69 84 ALA A N 1
ATOM 652 C CA . ALA A 1 84 ? -23.365 0.349 18.278 1.00 91.69 84 ALA A CA 1
ATOM 653 C C . ALA A 1 84 ? -23.414 0.971 16.872 1.00 91.69 84 ALA A C 1
ATOM 655 O O . ALA A 1 84 ? -24.443 0.881 16.200 1.00 91.69 84 ALA A O 1
ATOM 656 N N . VAL A 1 85 ? -22.300 1.545 16.400 1.00 90.38 85 VAL A N 1
ATOM 657 C CA . VAL A 1 85 ? -22.189 2.103 15.042 1.00 90.38 85 VAL A CA 1
ATOM 658 C C . VAL A 1 85 ? -22.367 1.012 13.984 1.00 90.38 85 VAL A C 1
ATOM 660 O O . VAL A 1 85 ? -23.135 1.206 13.044 1.00 90.38 85 VAL A O 1
ATOM 663 N N . ARG A 1 86 ? -21.734 -0.159 14.140 1.00 89.00 86 ARG A N 1
ATOM 664 C CA . ARG A 1 86 ? -21.909 -1.285 13.202 1.00 89.00 86 ARG A CA 1
ATOM 665 C C . ARG A 1 86 ? -23.352 -1.771 13.147 1.00 89.00 86 ARG A C 1
ATOM 667 O O . ARG A 1 86 ? -23.870 -1.972 12.053 1.00 89.00 86 ARG A O 1
ATOM 674 N N . LYS A 1 87 ? -24.011 -1.889 14.304 1.00 90.56 87 LYS A N 1
ATOM 675 C CA . LYS A 1 87 ? -25.428 -2.262 14.396 1.00 90.56 87 LYS A CA 1
ATOM 676 C C . LYS A 1 87 ? -26.335 -1.239 13.713 1.00 90.56 87 LYS A C 1
ATOM 678 O O . LYS A 1 87 ? -27.259 -1.629 13.010 1.00 90.56 87 LYS A O 1
ATOM 683 N N . LEU A 1 88 ? -26.076 0.055 13.907 1.00 93.38 88 LEU A N 1
ATOM 684 C CA . LEU A 1 88 ? -26.835 1.130 13.262 1.00 93.38 88 LEU A CA 1
ATOM 685 C C . LEU A 1 88 ? -26.699 1.093 11.731 1.00 93.38 88 LEU A C 1
ATOM 687 O O . LEU A 1 88 ? -27.656 1.397 11.026 1.00 93.38 88 LEU A O 1
ATOM 691 N N . LEU A 1 89 ? -25.517 0.723 11.235 1.00 91.12 89 LEU A N 1
ATOM 692 C CA . LEU A 1 89 ? -25.187 0.657 9.810 1.00 91.12 89 LEU A CA 1
ATOM 693 C C . LEU A 1 89 ? -25.479 -0.711 9.161 1.00 91.12 89 LEU A C 1
ATOM 695 O O . LEU A 1 89 ? -25.152 -0.890 7.991 1.00 91.12 89 LEU A O 1
ATOM 699 N N . ASP A 1 90 ? -26.054 -1.665 9.901 1.00 90.19 90 ASP A N 1
ATOM 700 C CA . ASP A 1 90 ? -26.299 -3.051 9.460 1.00 90.19 90 ASP A CA 1
ATOM 701 C C . ASP A 1 90 ? -25.043 -3.750 8.891 1.00 90.19 90 ASP A C 1
ATOM 703 O O . ASP A 1 90 ? -25.083 -4.546 7.949 1.00 90.19 90 ASP A O 1
ATOM 707 N N . VAL A 1 91 ? -23.875 -3.435 9.459 1.00 85.19 91 VAL A N 1
ATOM 708 C CA . VAL A 1 91 ? -22.611 -4.075 9.085 1.00 85.19 91 VAL A CA 1
ATOM 709 C C . VAL A 1 91 ? -22.444 -5.343 9.908 1.00 85.19 91 VAL A C 1
ATOM 711 O O . VAL A 1 91 ? -22.354 -5.280 11.135 1.00 85.19 91 VAL A O 1
ATOM 714 N N . LYS A 1 92 ? -22.329 -6.491 9.231 1.00 78.06 92 LYS A N 1
ATOM 715 C CA . LYS A 1 92 ? -22.040 -7.778 9.880 1.00 78.06 92 LYS A CA 1
ATOM 716 C C . LYS A 1 92 ? -20.786 -7.664 10.759 1.00 78.06 92 LYS A C 1
ATOM 718 O O . LYS A 1 92 ? -19.780 -7.051 10.369 1.00 78.06 92 LYS A O 1
ATOM 723 N N . GLU A 1 93 ? -20.852 -8.232 11.960 1.00 63.16 93 GLU A N 1
ATOM 724 C CA . GLU A 1 93 ? -19.669 -8.402 12.801 1.00 63.16 93 GLU A CA 1
ATOM 725 C C . GLU A 1 93 ? -18.646 -9.214 12.003 1.00 63.16 93 GLU A C 1
ATOM 727 O O . GLU A 1 93 ? -18.964 -10.266 11.451 1.00 63.16 93 GLU A O 1
ATOM 732 N N . GLN A 1 94 ? -17.442 -8.664 11.843 1.00 53.59 94 GLN A N 1
ATOM 733 C CA . GLN A 1 94 ? -16.338 -9.472 11.352 1.00 53.59 94 GLN A CA 1
ATOM 734 C C . GLN A 1 94 ? -15.976 -10.382 12.515 1.00 53.59 94 GLN A C 1
ATOM 736 O O . GLN A 1 94 ? -15.597 -9.879 13.570 1.00 53.59 94 GLN A O 1
ATOM 741 N N . GLU A 1 95 ? -16.141 -11.691 12.331 1.00 44.47 95 GLU A N 1
ATOM 742 C CA . GLU A 1 95 ? -15.494 -12.676 13.188 1.00 44.47 95 GLU A CA 1
ATOM 743 C C . GLU A 1 95 ? -14.013 -12.288 13.222 1.00 44.47 95 GLU A C 1
ATOM 745 O O . GLU A 1 95 ? -13.346 -12.255 12.184 1.00 44.47 95 GLU A O 1
ATOM 750 N N . GLU A 1 96 ? -13.527 -11.850 14.384 1.00 44.78 96 GLU A N 1
ATOM 751 C CA . GLU A 1 96 ? -12.104 -11.627 14.582 1.00 44.78 96 GLU A CA 1
ATOM 752 C C . GLU A 1 96 ? -11.412 -12.924 14.165 1.00 44.78 96 GLU A C 1
ATOM 754 O O . GLU A 1 96 ? -11.649 -13.967 14.774 1.00 44.78 96 GLU A O 1
ATOM 759 N N . ASN A 1 97 ? -10.598 -12.882 13.106 1.00 39.69 97 ASN A N 1
ATOM 760 C CA . ASN A 1 97 ? -9.685 -13.970 12.789 1.00 39.69 97 ASN A CA 1
ATOM 761 C C . ASN A 1 97 ? -8.773 -14.159 14.011 1.00 39.69 97 ASN A C 1
ATOM 763 O O . ASN A 1 97 ? -7.724 -13.531 14.127 1.00 39.69 97 ASN A O 1
ATOM 767 N N . GLN A 1 98 ? -9.187 -15.030 14.931 1.00 41.44 98 GLN A N 1
ATOM 768 C CA . GLN A 1 98 ? -8.375 -15.559 16.024 1.00 41.44 98 GLN A CA 1
ATOM 769 C C . GLN A 1 98 ? -7.296 -16.528 15.510 1.00 41.44 98 GLN A C 1
ATOM 771 O O . GLN A 1 98 ? -6.536 -17.092 16.297 1.00 41.44 98 GLN A O 1
ATOM 776 N N . GLU A 1 99 ? -7.161 -16.700 14.196 1.00 48.72 99 GLU A N 1
ATOM 777 C CA . GLU A 1 99 ? -6.075 -17.452 13.584 1.00 48.72 99 GLU A CA 1
ATOM 778 C C . GLU A 1 99 ? -4.918 -16.525 13.196 1.00 48.72 99 GLU A C 1
ATOM 780 O O . GLU A 1 99 ? -4.863 -16.005 12.089 1.00 48.72 99 GLU A O 1
ATOM 785 N N . LEU A 1 100 ? -4.003 -16.297 14.139 1.00 44.84 100 LEU A N 1
ATOM 786 C CA . LEU A 1 100 ? -2.551 -16.493 13.991 1.00 44.84 100 LEU A CA 1
ATOM 787 C C . LEU A 1 100 ? -1.874 -15.920 15.246 1.00 44.84 100 LEU A C 1
ATOM 789 O O . LEU A 1 100 ? -1.600 -14.733 15.305 1.00 44.84 100 LEU A O 1
ATOM 793 N N . PHE A 1 101 ? -1.671 -16.765 16.263 1.00 41.41 101 PHE A N 1
ATOM 794 C CA . PHE A 1 101 ? -0.488 -16.822 17.156 1.00 41.41 101 PHE A CA 1
ATOM 795 C C . PHE A 1 101 ? -0.663 -17.839 18.304 1.00 41.41 101 PHE A C 1
ATOM 797 O O . PHE A 1 101 ? 0.184 -17.933 19.188 1.00 41.41 101 PHE A O 1
ATOM 804 N N . THR A 1 102 ? -1.683 -18.703 18.274 1.00 47.84 102 THR A N 1
ATOM 805 C CA . THR A 1 102 ? -1.693 -19.942 19.069 1.00 47.84 102 THR A CA 1
ATOM 806 C C . THR A 1 102 ? -1.178 -21.113 18.234 1.00 47.84 102 THR A C 1
ATOM 808 O O . THR A 1 102 ? -1.896 -22.028 17.847 1.00 47.84 102 THR A O 1
ATOM 811 N N . SER A 1 103 ? 0.123 -21.126 17.962 1.00 41.41 103 SER A N 1
ATOM 812 C CA . SER A 1 103 ? 0.814 -22.383 17.667 1.00 41.41 103 SER A CA 1
ATOM 813 C C . SER A 1 103 ? 2.204 -22.385 18.288 1.00 41.41 103 SER A C 1
ATOM 815 O O . SER A 1 103 ? 3.197 -22.023 17.675 1.00 41.41 103 SER A O 1
ATOM 817 N N . LYS A 1 104 ? 2.180 -22.825 19.551 1.00 42.94 104 LYS A N 1
ATOM 818 C CA . LYS A 1 104 ? 3.086 -23.800 20.168 1.00 42.94 104 LYS A CA 1
ATOM 819 C C . LYS A 1 104 ? 4.567 -23.423 20.241 1.00 42.94 104 LYS A C 1
ATOM 821 O O . LYS A 1 104 ? 5.376 -23.797 19.404 1.00 42.94 104 LYS A O 1
ATOM 826 N N . ILE A 1 105 ? 4.908 -22.840 21.391 1.00 48.81 105 ILE A N 1
ATOM 827 C CA . ILE A 1 105 ? 6.066 -23.304 22.162 1.00 48.81 105 ILE A CA 1
ATOM 828 C C . ILE A 1 105 ? 5.829 -24.799 22.420 1.00 48.81 105 ILE A C 1
ATOM 830 O O . ILE A 1 105 ? 4.874 -25.165 23.111 1.00 48.81 105 ILE A O 1
ATOM 834 N N . GLY A 1 106 ? 6.640 -25.637 21.789 1.00 40.41 106 GLY A N 1
ATOM 835 C CA . GLY A 1 106 ? 6.694 -27.083 21.959 1.00 40.41 106 GLY A CA 1
ATOM 836 C C . GLY A 1 106 ? 8.071 -27.557 21.550 1.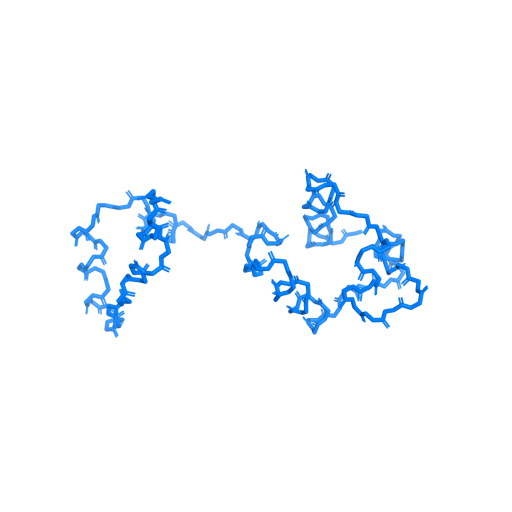00 40.41 106 GLY A C 1
ATOM 837 O O . GLY A 1 106 ? 8.415 -27.318 20.373 1.00 40.41 106 GLY A O 1
#

InterPro domains:
  IPR001387 Cro/C1-type, helix-turn-helix domain [PF01381] (10-62)
  IPR001387 Cro/C1-type, helix-turn-helix domain [PS50943] (8-62)
  IPR001387 Cro/C1-type, helix-turn-helix domain [SM00530] (7-62)
  IPR001387 Cro/C1-type, helix-turn-helix domain [cd00093] (6-62)
  IPR010982 Lambda repressor-like, DNA-binding domain superfamily [G3DSA:1.10.260.40] (1-66)
  IPR010982 Lambda repressor-like, DNA-binding domain superfamily [SSF47413] (2-66)

Sequence (106 aa):
MTEIIKKLLEYFKKNNIKGTEIAEILGLKKSPLTDWKNGHSKPTIEQLIIICEKLALSLDELTGLKTNEIQEAYNAADPGTKAAVRKLLDVKEQEENQELFTSKIG

Foldseek 3Di:
DDLQLVLLVVLCVVVVNDQVNLCVLVVHPGRCNVCSVVVVDHDDPVSLVSVCVVVVHDSCRNRVPDDPPVRVCLVPDDPVVVVVVCVVVVNDDDPPCPPDDPDDPD

Secondary structure (DSSP, 8-state):
--HHHHHHHHHHHHTT--HHHHHHHTT-SS-THHHHHHTS----HHHHHHHHHHHT--HHHHHTPPPPHHHHHHHHS-HHHHHHHHHHTTPPPP-----SS-----

Organism: NCBI:txid39485

Nearest PDB structures (foldseek):
  3op9-assembly1_A  TM=5.798E-01  e=7.857E-04  Listeria innocua
  1utx-assembly1_B  TM=6.941E-01  e=1.113E-01  Enterococcus faecalis
  6jq1-assembly1_A  TM=5.619E-01  e=3.773E-02  Deinococcus geothermalis DSM 11300
  2lyk-assembly1_B  TM=7.260E-01  e=1.658E-01  Enterococcus faecalis
  3vk0-assembly2_B  TM=6.569E-01  e=1.755E-01  Neisseria meningitidis MC58

pLDDT: mean 81.64, std 15.05, range [39.69, 94.56]

Solvent-accessible surface area (backbone atoms only — not comparable to full-atom values): 6564 Å² total; per-residue (Å²): 126,57,71,59,59,52,34,38,51,49,47,32,60,76,70,68,55,50,51,65,57,54,9,58,72,67,74,41,98,58,45,61,56,64,38,42,74,71,55,78,45,72,86,49,73,68,56,51,50,49,51,21,66,76,68,75,44,54,69,47,73,47,38,63,57,75,69,53,73,66,53,49,51,53,69,71,44,55,73,67,56,45,51,52,51,32,60,76,67,73,49,77,81,73,78,74,78,80,81,82,81,91,76,70,98,123